Protein AF-A0A969L5T6-F1 (afdb_monomer_lite)

Sequence (81 aa):
MNTQAENKELVFIYNQNKRFDKTCLARVKSLNVRLNEINLAKEPVTATQIKELADKIGIPVHSLINAEMVEELSPSRKPNC

Foldseek 3Di:
DDDPPPQAEDEQEAAPVDPVRVVVVVVVVPDPHRYDYHHCNVDPDDPVRLCVVCVVVVHDSCVVDPPVVCVVVPDPPDPDD

pLDDT: mean 80.32, std 16.85, range [37.12, 93.75]

Secondary structure (DSSP, 8-state):
--------EEEEEE-TTSHHHHHHHHHHHTSSSEEEEEETTTSPPPHHHHHHHHHHHTS-GGGGS-GGGTGGGS---PPP-

Radius of gyration: 17.87 Å; chains: 1; bounding box: 70×34×27 Å

Structure (mmCIF, N/CA/C/O backbone):
data_AF-A0A969L5T6-F1
#
_entry.id   AF-A0A969L5T6-F1
#
loop_
_atom_site.group_PDB
_atom_site.id
_atom_site.type_symbol
_atom_site.label_atom_id
_atom_site.label_alt_id
_atom_site.label_comp_id
_atom_site.label_asym_id
_atom_site.label_entity_id
_atom_site.label_seq_id
_atom_site.pdbx_PDB_ins_code
_atom_site.Cartn_x
_atom_site.Cartn_y
_atom_site.Cartn_z
_atom_site.occupancy
_atom_site.B_iso_or_equiv
_atom_site.auth_seq_id
_atom_site.auth_comp_id
_atom_site.auth_asym_id
_atom_site.auth_atom_id
_atom_site.pdbx_PDB_model_num
ATOM 1 N N . MET A 1 1 ? -34.382 9.998 -9.683 1.00 37.12 1 MET A N 1
ATOM 2 C CA . MET A 1 1 ? -33.735 8.698 -9.401 1.00 37.12 1 MET A CA 1
ATOM 3 C C . MET A 1 1 ? -32.602 8.962 -8.424 1.00 37.12 1 MET A C 1
ATOM 5 O O . MET A 1 1 ? -31.632 9.599 -8.806 1.00 37.12 1 MET A O 1
ATOM 9 N N . ASN A 1 2 ? -32.780 8.595 -7.153 1.00 42.47 2 ASN A N 1
ATOM 10 C CA . ASN A 1 2 ? -31.775 8.784 -6.105 1.00 42.47 2 ASN A CA 1
ATOM 11 C C . ASN A 1 2 ? -30.749 7.655 -6.190 1.00 42.47 2 ASN A C 1
ATOM 13 O O . ASN A 1 2 ? -31.007 6.561 -5.695 1.00 42.47 2 ASN A O 1
ATOM 17 N N . THR A 1 3 ? -29.598 7.906 -6.803 1.00 44.44 3 THR A N 1
ATOM 18 C CA . THR A 1 3 ? -28.465 6.983 -6.708 1.00 44.44 3 THR A CA 1
ATOM 19 C C . THR A 1 3 ? -27.644 7.415 -5.501 1.00 44.44 3 THR A C 1
ATOM 21 O O . THR A 1 3 ? -26.876 8.371 -5.583 1.00 44.44 3 THR A O 1
ATOM 24 N N . GLN A 1 4 ? -27.850 6.762 -4.354 1.00 46.22 4 GLN A N 1
ATOM 25 C CA . GLN A 1 4 ? -26.913 6.868 -3.241 1.00 46.22 4 GLN A CA 1
ATOM 26 C C . GLN A 1 4 ? -25.553 6.383 -3.752 1.00 46.22 4 GLN A C 1
ATOM 28 O O . GLN A 1 4 ? -25.355 5.192 -3.977 1.00 46.22 4 GLN A O 1
ATOM 33 N N . ALA A 1 5 ? -24.635 7.314 -4.009 1.00 51.06 5 ALA A N 1
ATOM 34 C CA . ALA A 1 5 ? -23.233 6.991 -4.181 1.00 51.06 5 ALA A CA 1
ATOM 35 C C . ALA A 1 5 ? -22.760 6.472 -2.822 1.00 51.06 5 ALA A C 1
ATOM 37 O O . ALA A 1 5 ? -22.470 7.255 -1.919 1.00 51.06 5 ALA A O 1
ATOM 38 N N . GLU A 1 6 ? -22.795 5.151 -2.638 1.00 54.34 6 GLU A N 1
ATOM 39 C CA . GLU A 1 6 ? -22.162 4.513 -1.494 1.00 54.34 6 GLU A CA 1
ATOM 40 C C . GLU A 1 6 ? -20.745 5.073 -1.406 1.00 54.34 6 GLU A C 1
ATOM 42 O O . GLU A 1 6 ? -19.989 5.034 -2.377 1.00 54.34 6 GLU A O 1
ATOM 47 N N . ASN A 1 7 ? -20.441 5.663 -0.256 1.00 63.25 7 ASN A N 1
ATOM 48 C CA . ASN A 1 7 ? -19.245 6.430 0.061 1.00 63.25 7 ASN A CA 1
ATOM 49 C C . ASN A 1 7 ? -18.028 5.483 0.151 1.00 63.25 7 ASN A C 1
ATOM 51 O O . ASN A 1 7 ? -17.424 5.316 1.207 1.00 63.25 7 ASN A O 1
ATOM 55 N N . LYS A 1 8 ? -17.746 4.750 -0.933 1.00 73.94 8 LYS A N 1
ATOM 56 C CA . LYS A 1 8 ? -16.719 3.715 -1.009 1.00 73.94 8 LYS A CA 1
ATOM 57 C C . LYS A 1 8 ? -15.374 4.409 -1.085 1.00 73.94 8 LYS A C 1
ATOM 59 O O . LYS A 1 8 ? -15.002 4.978 -2.112 1.00 73.94 8 LYS A O 1
ATOM 64 N N . GLU A 1 9 ? -14.680 4.387 0.039 1.00 85.81 9 GLU A N 1
ATOM 65 C CA . GLU A 1 9 ? -13.291 4.790 0.137 1.00 85.81 9 GLU A CA 1
ATOM 66 C C . GLU A 1 9 ? -12.401 3.599 -0.222 1.00 85.81 9 GLU A C 1
ATOM 68 O O . GLU A 1 9 ? -12.592 2.489 0.276 1.00 85.81 9 GLU A O 1
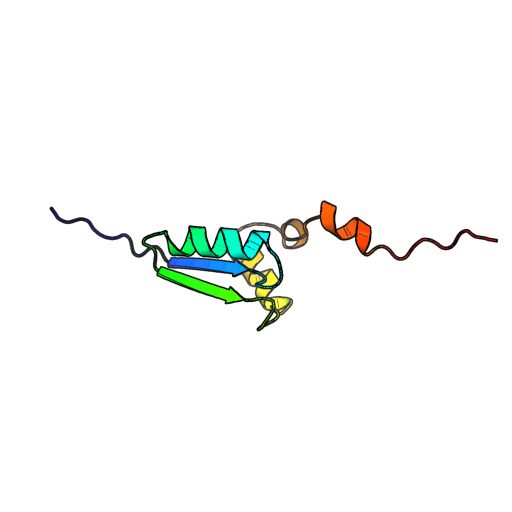ATOM 73 N N . LEU A 1 10 ? -11.448 3.826 -1.122 1.00 88.88 10 LEU A N 1
ATOM 74 C CA . LEU A 1 10 ? -10.478 2.831 -1.554 1.00 88.88 10 LEU A CA 1
ATOM 75 C C . LEU A 1 10 ? -9.081 3.356 -1.258 1.00 88.88 10 LEU A C 1
ATOM 77 O O . LEU A 1 10 ? -8.690 4.408 -1.757 1.00 88.88 10 LEU A O 1
ATOM 81 N N . VAL A 1 11 ? -8.317 2.600 -0.474 1.00 89.25 11 VAL A N 1
ATOM 82 C CA . VAL A 1 11 ? -6.892 2.859 -0.260 1.00 89.25 11 VAL A CA 1
ATOM 83 C C . VAL A 1 11 ? -6.105 2.047 -1.281 1.00 89.25 11 VAL A C 1
ATOM 85 O O . VAL A 1 11 ? -6.192 0.820 -1.300 1.00 89.25 11 VAL A O 1
ATOM 88 N N . PHE A 1 12 ? -5.346 2.722 -2.139 1.00 92.00 12 PHE A N 1
ATOM 89 C CA . PHE A 1 12 ? -4.495 2.089 -3.138 1.00 92.00 12 PHE A CA 1
ATOM 90 C C . PHE A 1 12 ? -3.025 2.295 -2.784 1.00 92.00 12 PHE A C 1
ATOM 92 O O . PHE A 1 12 ? -2.501 3.408 -2.862 1.00 92.00 12 PHE A O 1
ATOM 99 N N . ILE A 1 13 ? -2.369 1.203 -2.396 1.00 91.44 13 ILE A N 1
ATOM 100 C CA . ILE A 1 13 ? -0.945 1.164 -2.064 1.00 91.44 13 ILE A CA 1
ATOM 101 C C . ILE A 1 13 ? -0.186 0.687 -3.299 1.00 91.44 13 ILE A C 1
ATOM 103 O O . ILE A 1 13 ? -0.472 -0.389 -3.821 1.00 91.44 13 ILE A O 1
ATOM 107 N N . TYR A 1 14 ? 0.770 1.481 -3.777 1.00 92.94 14 TYR A N 1
ATOM 108 C CA . TYR A 1 14 ? 1.494 1.189 -5.014 1.00 92.94 14 TYR A CA 1
ATOM 109 C C . TYR A 1 14 ? 2.921 1.732 -5.000 1.00 92.94 14 TYR A C 1
ATOM 111 O O . TYR A 1 14 ? 3.265 2.623 -4.227 1.00 92.94 14 TYR A O 1
ATOM 119 N N . ASN A 1 15 ? 3.766 1.227 -5.894 1.00 92.56 15 ASN A N 1
ATOM 120 C CA . ASN A 1 15 ? 5.096 1.753 -6.156 1.00 92.56 15 ASN A CA 1
ATOM 121 C C . ASN A 1 15 ? 5.147 2.341 -7.571 1.00 92.56 15 ASN A C 1
ATOM 123 O O . ASN A 1 15 ? 5.168 1.613 -8.562 1.00 92.56 15 ASN A O 1
ATOM 127 N N . GLN A 1 16 ? 5.236 3.670 -7.682 1.00 91.88 16 GLN A N 1
ATOM 128 C CA . GLN A 1 16 ? 5.255 4.338 -8.989 1.00 91.88 16 GLN A CA 1
ATOM 129 C C . GLN A 1 16 ? 6.439 3.937 -9.881 1.00 91.88 16 GLN A C 1
ATOM 131 O O . GLN A 1 16 ? 6.410 4.236 -11.064 1.00 91.88 16 GLN A O 1
ATOM 136 N N . ASN A 1 17 ? 7.493 3.305 -9.365 1.00 92.12 17 ASN A N 1
ATOM 137 C CA . ASN A 1 17 ? 8.617 2.859 -10.188 1.00 92.12 17 ASN A CA 1
ATOM 138 C C . ASN A 1 17 ? 8.323 1.519 -10.885 1.00 92.12 17 ASN A C 1
ATOM 140 O O . ASN A 1 17 ? 9.008 1.167 -11.844 1.00 92.12 17 ASN A O 1
ATOM 144 N N . LYS A 1 18 ? 7.276 0.791 -10.468 1.00 90.31 18 LYS A N 1
ATOM 145 C CA . LYS A 1 18 ? 6.830 -0.449 -11.112 1.00 90.31 18 LYS A CA 1
ATOM 146 C C . LYS A 1 18 ? 5.845 -0.144 -12.242 1.00 90.31 18 LYS A C 1
ATOM 148 O O . LYS A 1 18 ? 4.845 0.549 -12.061 1.00 90.31 18 LYS A O 1
ATOM 153 N N . ARG A 1 19 ? 6.114 -0.682 -13.438 1.00 91.06 19 ARG A N 1
ATOM 154 C CA . ARG A 1 19 ? 5.259 -0.484 -14.626 1.00 91.06 19 ARG A CA 1
ATOM 155 C C . ARG A 1 19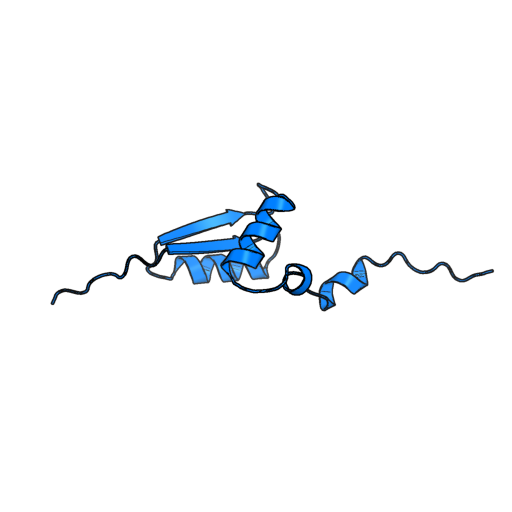 ? 3.834 -0.995 -14.394 1.00 91.06 19 ARG A C 1
ATOM 157 O O . ARG A 1 19 ? 2.889 -0.304 -14.760 1.00 91.06 19 ARG A O 1
ATOM 164 N N . PHE A 1 20 ? 3.703 -2.170 -13.779 1.00 90.62 20 PHE A N 1
ATOM 165 C CA . PHE A 1 20 ? 2.415 -2.787 -13.460 1.00 90.62 20 PHE A CA 1
ATOM 166 C C . PHE A 1 20 ? 1.566 -1.882 -12.554 1.00 90.62 20 PHE A C 1
ATOM 168 O O . PHE A 1 20 ? 0.442 -1.532 -12.904 1.00 90.62 20 PHE A O 1
ATOM 175 N N . ASP A 1 21 ? 2.155 -1.393 -11.466 1.00 92.69 21 ASP A N 1
ATOM 176 C CA . ASP A 1 21 ? 1.517 -0.497 -10.502 1.00 92.69 21 ASP A CA 1
ATOM 177 C C . ASP A 1 21 ? 1.000 0.800 -11.142 1.00 92.69 21 ASP A C 1
ATOM 179 O O . ASP A 1 21 ? -0.102 1.242 -10.822 1.00 92.69 21 ASP A O 1
ATOM 183 N N . LYS A 1 22 ? 1.736 1.393 -12.097 1.00 92.56 22 LYS A N 1
ATOM 184 C CA . LYS A 1 22 ? 1.254 2.568 -12.853 1.00 92.56 22 LYS A CA 1
ATOM 185 C C . LYS A 1 22 ? -0.005 2.256 -13.662 1.00 92.56 22 LYS A C 1
ATOM 187 O O . LYS A 1 22 ? -0.929 3.069 -13.707 1.00 92.56 22 LYS A O 1
ATOM 192 N N . THR A 1 23 ? -0.042 1.096 -14.314 1.00 93.56 23 THR A N 1
ATOM 193 C CA . THR A 1 23 ? -1.212 0.653 -15.082 1.00 93.56 23 THR A CA 1
ATOM 194 C C . THR A 1 23 ? -2.403 0.400 -14.158 1.00 93.56 23 THR A C 1
ATOM 196 O O . THR A 1 23 ? -3.509 0.860 -14.448 1.00 93.56 23 THR A O 1
ATOM 199 N N . CYS A 1 24 ? -2.180 -0.247 -13.013 1.00 93.75 24 CYS A N 1
ATOM 200 C CA . CYS A 1 24 ? -3.211 -0.437 -11.996 1.00 93.75 24 CYS A CA 1
ATOM 201 C C . CYS A 1 24 ? -3.719 0.899 -11.442 1.00 93.75 24 CYS A C 1
ATOM 203 O O . CYS A 1 24 ? -4.929 1.075 -11.341 1.00 93.75 24 CYS A O 1
ATOM 205 N N . LEU A 1 25 ? -2.838 1.870 -11.179 1.00 93.38 25 LEU A N 1
ATOM 206 C CA . LEU A 1 25 ? -3.229 3.207 -10.730 1.00 93.38 25 LEU A CA 1
ATOM 207 C C . LEU A 1 25 ? -4.176 3.886 -11.724 1.00 93.38 25 LEU A C 1
ATOM 209 O O . LEU A 1 25 ? -5.205 4.421 -11.321 1.00 93.38 25 LEU A O 1
ATOM 213 N N . ALA A 1 26 ? -3.859 3.843 -13.022 1.00 92.12 26 ALA A N 1
ATOM 214 C CA . ALA A 1 26 ? -4.727 4.400 -14.059 1.00 92.12 26 ALA A CA 1
ATOM 215 C C . ALA A 1 26 ? -6.111 3.730 -14.063 1.00 92.12 26 ALA A C 1
ATOM 217 O O . ALA A 1 26 ? -7.132 4.408 -14.186 1.00 92.12 26 ALA A O 1
ATOM 218 N N . ARG A 1 27 ? -6.159 2.407 -13.863 1.00 93.31 27 ARG A N 1
ATOM 219 C CA . ARG A 1 27 ? -7.423 1.670 -13.760 1.00 93.31 27 ARG A CA 1
ATOM 220 C C . ARG A 1 27 ? -8.207 2.059 -12.510 1.00 93.31 27 ARG A C 1
ATOM 222 O O . ARG A 1 27 ? -9.402 2.313 -12.610 1.00 93.31 27 ARG A O 1
ATOM 229 N N . VAL A 1 28 ? -7.552 2.155 -11.360 1.00 91.31 28 VAL A N 1
ATOM 230 C CA . VAL A 1 28 ? -8.191 2.544 -10.097 1.00 91.31 28 VAL A CA 1
ATOM 231 C C . VAL A 1 28 ? -8.718 3.979 -10.161 1.00 91.31 28 VAL A C 1
ATOM 233 O O . VAL A 1 28 ? -9.834 4.227 -9.723 1.00 91.31 28 VAL A O 1
ATOM 236 N N . LYS A 1 29 ? -7.993 4.905 -10.800 1.00 90.81 29 LYS A N 1
ATOM 237 C CA . LYS A 1 29 ? -8.454 6.287 -11.038 1.00 90.81 29 LYS A CA 1
ATOM 238 C C . LYS A 1 29 ? -9.686 6.387 -11.932 1.00 90.81 29 LYS A C 1
ATOM 240 O O . LYS A 1 29 ? -10.402 7.377 -11.862 1.00 90.81 29 LYS A O 1
ATOM 245 N N . SER A 1 30 ? -9.932 5.380 -12.769 1.00 91.31 30 SER A N 1
ATOM 246 C CA . SER A 1 30 ? -11.154 5.311 -13.578 1.00 91.31 30 SER A CA 1
ATOM 247 C C . SER A 1 30 ? -12.382 4.838 -12.791 1.00 91.31 30 SER A C 1
ATOM 249 O O . SER A 1 30 ? -13.495 4.898 -13.309 1.00 91.31 30 SER A O 1
ATOM 251 N N . LEU A 1 31 ? -12.203 4.364 -11.553 1.00 88.25 31 LEU A N 1
ATOM 252 C CA . LEU A 1 31 ? -13.307 3.990 -10.677 1.00 88.25 31 LEU A CA 1
ATOM 253 C C . LEU A 1 31 ? -13.925 5.250 -10.062 1.00 88.25 31 LEU A C 1
ATOM 255 O O . LEU A 1 31 ? -13.217 6.123 -9.570 1.00 88.25 31 LEU A O 1
ATOM 259 N N . ASN A 1 32 ? -15.256 5.323 -10.034 1.00 86.19 32 ASN A N 1
ATOM 260 C CA . ASN A 1 32 ? -15.983 6.411 -9.378 1.00 86.19 32 ASN A CA 1
ATOM 261 C C . ASN A 1 32 ? -16.045 6.190 -7.852 1.00 86.19 32 ASN A C 1
ATOM 263 O O . ASN A 1 32 ? -17.114 5.954 -7.291 1.00 86.19 32 ASN A O 1
ATOM 267 N N . VAL A 1 33 ? -14.879 6.179 -7.204 1.00 89.06 33 VAL A N 1
ATOM 268 C CA . VAL A 1 33 ? -14.697 5.948 -5.762 1.00 89.06 33 VAL A CA 1
ATOM 269 C C . VAL A 1 33 ? -13.795 7.023 -5.170 1.00 89.06 33 VAL A C 1
ATOM 271 O O . VAL A 1 33 ? -12.995 7.642 -5.874 1.00 89.06 33 VAL A O 1
ATOM 274 N N . ARG A 1 34 ? -13.882 7.231 -3.855 1.00 88.62 34 ARG A N 1
ATOM 275 C CA . ARG A 1 34 ? -12.951 8.118 -3.159 1.00 88.62 34 ARG A CA 1
ATOM 276 C C . ARG A 1 34 ? -11.616 7.396 -3.002 1.00 88.62 34 ARG A C 1
ATOM 278 O O . ARG A 1 34 ? -11.499 6.477 -2.198 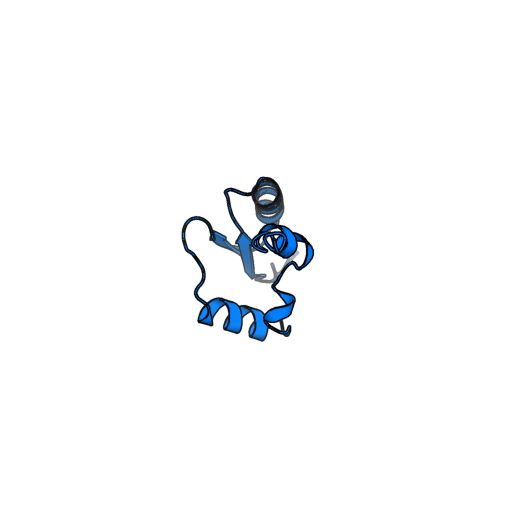1.00 88.62 34 ARG A O 1
ATOM 285 N N . LEU A 1 35 ? -10.629 7.796 -3.794 1.00 91.00 35 LEU A N 1
ATOM 286 C CA . LEU A 1 35 ? -9.310 7.174 -3.818 1.00 91.00 35 LEU A CA 1
ATOM 287 C C . LEU A 1 35 ? -8.354 7.849 -2.824 1.00 91.00 35 LEU A C 1
ATOM 289 O O . LEU A 1 35 ? -8.124 9.053 -2.910 1.00 91.00 35 LEU A O 1
ATOM 293 N N . ASN A 1 36 ? -7.760 7.060 -1.931 1.00 90.62 36 ASN A N 1
ATOM 294 C CA . ASN A 1 36 ? -6.621 7.442 -1.104 1.00 90.62 36 ASN A CA 1
ATOM 295 C C . ASN A 1 36 ? -5.363 6.723 -1.621 1.00 90.62 36 ASN A C 1
ATOM 297 O O . ASN A 1 36 ? -5.324 5.496 -1.689 1.00 90.62 36 ASN A O 1
ATOM 301 N N . GLU A 1 37 ? -4.351 7.480 -2.032 1.00 92.50 37 GLU A N 1
ATOM 302 C CA . GLU A 1 37 ? -3.144 6.967 -2.683 1.00 92.50 37 GLU A CA 1
ATOM 303 C C . GLU A 1 37 ? -1.971 6.898 -1.698 1.00 92.50 37 GLU A C 1
ATOM 305 O O . GLU A 1 37 ? -1.565 7.920 -1.152 1.00 92.50 37 GLU A O 1
ATOM 310 N N . ILE A 1 38 ? -1.360 5.720 -1.544 1.00 90.44 38 ILE A N 1
ATOM 311 C CA . ILE A 1 38 ? -0.120 5.537 -0.776 1.00 90.44 38 ILE A CA 1
ATOM 312 C C . ILE A 1 38 ? 0.979 5.087 -1.737 1.00 90.44 38 ILE A C 1
ATOM 314 O O . ILE A 1 38 ? 0.952 3.976 -2.268 1.00 90.44 38 ILE A O 1
ATOM 318 N N . ASN A 1 39 ? 1.955 5.962 -1.972 1.00 91.88 39 ASN A N 1
ATOM 319 C CA . ASN A 1 39 ? 3.043 5.716 -2.912 1.00 91.88 39 ASN A CA 1
ATOM 320 C C . ASN A 1 39 ? 4.324 5.309 -2.178 1.00 91.88 39 ASN A C 1
ATOM 322 O O . ASN A 1 39 ? 5.070 6.159 -1.692 1.00 91.88 39 ASN A O 1
ATOM 326 N N . LEU A 1 40 ? 4.620 4.012 -2.198 1.00 91.38 40 LEU A N 1
ATOM 327 C CA . LEU A 1 40 ? 5.761 3.395 -1.519 1.00 91.38 40 LEU A CA 1
ATOM 328 C C . LEU A 1 40 ? 7.127 3.894 -2.005 1.00 91.38 40 LEU A C 1
ATOM 330 O O . LEU A 1 40 ? 8.121 3.739 -1.303 1.00 91.38 40 LEU A O 1
ATOM 334 N N . ALA A 1 41 ? 7.202 4.474 -3.207 1.00 89.38 41 ALA A N 1
ATOM 335 C CA . ALA A 1 41 ? 8.445 5.053 -3.715 1.00 89.38 41 ALA A CA 1
ATOM 336 C C . ALA A 1 41 ? 8.755 6.428 -3.105 1.00 89.38 41 ALA A C 1
ATOM 338 O O . ALA A 1 41 ? 9.895 6.878 -3.174 1.00 89.38 41 ALA A O 1
ATOM 339 N N . LYS A 1 42 ? 7.736 7.116 -2.579 1.00 91.25 42 LYS A N 1
ATOM 340 C CA . LYS A 1 42 ? 7.864 8.443 -1.962 1.00 91.25 42 LYS A CA 1
ATOM 341 C C . LYS A 1 42 ? 7.859 8.346 -0.445 1.00 91.25 42 LYS A C 1
ATOM 343 O O . LYS A 1 42 ? 8.650 9.014 0.208 1.00 91.25 42 LYS A O 1
ATOM 348 N N . GLU A 1 43 ? 6.976 7.510 0.085 1.00 88.25 43 GLU A N 1
ATOM 349 C CA . GLU A 1 43 ? 6.782 7.320 1.513 1.00 88.25 43 GLU A CA 1
ATOM 350 C C . GLU A 1 43 ? 6.817 5.818 1.820 1.00 88.25 43 GLU A C 1
ATOM 352 O O . GLU A 1 43 ? 5.845 5.102 1.553 1.00 88.25 43 GLU A O 1
ATOM 357 N N . PRO A 1 44 ? 7.958 5.300 2.307 1.00 85.75 44 PRO A N 1
ATOM 358 C CA . PRO A 1 44 ? 8.046 3.905 2.699 1.00 85.75 44 PRO A CA 1
ATOM 359 C C . PRO A 1 44 ? 7.146 3.652 3.911 1.00 85.75 44 PRO A C 1
ATOM 361 O O . PRO A 1 44 ? 7.154 4.408 4.880 1.00 85.75 44 PRO A O 1
ATOM 364 N N . VAL A 1 45 ? 6.392 2.556 3.869 1.00 86.56 45 VAL A N 1
ATOM 365 C CA . VAL A 1 45 ? 5.562 2.132 5.000 1.00 86.56 45 VAL A CA 1
ATOM 366 C C . VAL A 1 45 ? 6.423 1.523 6.101 1.00 86.56 45 VAL A C 1
ATOM 368 O O . VAL A 1 45 ? 7.336 0.733 5.853 1.00 86.56 45 VAL A O 1
ATOM 371 N N . THR A 1 46 ? 6.117 1.882 7.340 1.00 89.81 46 THR A N 1
ATOM 372 C CA . THR A 1 46 ? 6.764 1.314 8.524 1.00 89.81 46 THR A CA 1
ATOM 373 C C . THR A 1 46 ? 6.268 -0.107 8.798 1.00 89.81 46 THR A C 1
ATOM 375 O O . THR A 1 46 ? 5.167 -0.491 8.398 1.00 89.81 46 THR A O 1
ATOM 378 N N . ALA A 1 47 ? 7.049 -0.889 9.550 1.00 88.88 47 ALA A N 1
ATOM 379 C CA . ALA A 1 47 ? 6.645 -2.231 9.977 1.00 88.88 47 ALA A CA 1
ATOM 380 C C . ALA A 1 47 ? 5.308 -2.227 10.747 1.00 88.88 47 ALA A C 1
ATOM 382 O O . ALA A 1 47 ? 4.484 -3.123 10.564 1.00 88.88 47 ALA A O 1
ATOM 383 N N . THR A 1 48 ? 5.064 -1.193 11.559 1.00 91.81 48 THR A N 1
ATOM 384 C CA . THR A 1 48 ? 3.800 -1.012 12.285 1.00 91.81 48 THR A CA 1
ATOM 385 C C . THR A 1 48 ? 2.628 -0.818 11.328 1.00 91.81 48 THR A C 1
ATOM 387 O O . THR A 1 48 ? 1.625 -1.511 11.454 1.00 91.81 48 THR A O 1
ATOM 390 N N . GLN A 1 49 ? 2.772 0.046 10.321 1.00 88.94 49 GLN A N 1
ATOM 391 C CA . GLN A 1 49 ? 1.720 0.278 9.324 1.00 88.94 49 GLN A CA 1
ATOM 392 C C . GLN A 1 49 ? 1.426 -0.973 8.488 1.00 88.94 49 GLN A C 1
ATOM 394 O O . GLN A 1 49 ? 0.269 -1.250 8.192 1.00 88.94 49 GLN A O 1
ATOM 399 N N . ILE A 1 50 ? 2.448 -1.762 8.138 1.00 90.19 50 ILE A N 1
ATOM 400 C CA . ILE A 1 50 ? 2.258 -3.051 7.451 1.00 90.19 50 ILE A CA 1
ATOM 401 C C . ILE A 1 50 ? 1.426 -4.005 8.315 1.00 90.19 50 ILE A C 1
ATOM 403 O O . ILE A 1 50 ? 0.504 -4.647 7.812 1.00 90.19 50 ILE A O 1
ATOM 407 N N . LYS A 1 51 ? 1.727 -4.080 9.616 1.00 91.56 51 LYS A N 1
ATOM 408 C CA . LYS A 1 51 ? 0.966 -4.906 10.556 1.00 91.56 51 LYS A CA 1
ATOM 409 C C . LYS A 1 51 ? -0.488 -4.445 10.658 1.00 91.56 51 LYS A C 1
ATOM 411 O O . LYS A 1 51 ? -1.390 -5.257 10.497 1.00 91.56 51 LYS A O 1
ATOM 416 N N . GLU A 1 52 ? -0.714 -3.147 10.840 1.00 91.31 52 GLU A N 1
ATOM 417 C CA . GLU A 1 52 ? -2.064 -2.575 10.897 1.00 91.31 52 GLU A CA 1
ATOM 418 C C . GLU A 1 52 ? -2.864 -2.833 9.614 1.00 91.31 52 GLU A C 1
ATOM 420 O O . GLU A 1 52 ? -4.069 -3.071 9.671 1.00 91.31 52 GLU A O 1
ATOM 425 N N . LEU A 1 53 ? -2.210 -2.799 8.449 1.00 89.31 53 LEU A N 1
ATOM 426 C CA . LEU A 1 53 ? -2.842 -3.126 7.173 1.00 89.31 53 LEU A CA 1
ATOM 427 C C . LEU A 1 53 ? -3.255 -4.598 7.106 1.00 89.31 53 LEU A C 1
ATOM 429 O O . LEU A 1 53 ? -4.389 -4.873 6.723 1.00 89.31 53 LEU A O 1
ATOM 433 N N . ALA A 1 54 ? -2.367 -5.516 7.497 1.00 91.06 54 ALA A N 1
ATOM 434 C CA . ALA A 1 54 ? -2.652 -6.951 7.544 1.00 91.06 54 ALA A CA 1
ATOM 435 C C . ALA A 1 54 ? -3.834 -7.264 8.477 1.00 91.06 54 ALA A C 1
ATOM 437 O O . ALA A 1 54 ? -4.764 -7.974 8.090 1.00 91.06 54 ALA A O 1
ATOM 438 N N . ASP A 1 55 ? -3.841 -6.648 9.662 1.00 93.38 55 ASP A N 1
ATOM 439 C CA . ASP A 1 55 ? -4.905 -6.804 10.654 1.00 93.38 55 ASP A CA 1
ATOM 440 C C . ASP A 1 55 ? -6.252 -6.286 10.110 1.00 93.38 55 ASP A C 1
ATOM 442 O O . ASP A 1 55 ? -7.281 -6.940 10.274 1.00 93.38 55 ASP A O 1
ATOM 446 N N . LYS A 1 56 ? -6.259 -5.150 9.392 1.00 89.25 56 LYS A N 1
ATOM 447 C CA . LYS A 1 56 ? -7.480 -4.576 8.790 1.00 89.25 56 LYS A CA 1
ATOM 448 C C . LYS A 1 56 ? -8.078 -5.426 7.673 1.00 89.25 56 LYS A C 1
ATOM 450 O O . LYS A 1 56 ? -9.298 -5.467 7.541 1.00 89.25 56 LYS A O 1
ATOM 455 N N . ILE A 1 57 ? -7.245 -6.063 6.854 1.00 89.62 57 ILE A N 1
ATOM 456 C CA . ILE A 1 57 ? -7.707 -6.946 5.768 1.00 89.62 57 ILE A CA 1
ATOM 457 C C . ILE A 1 57 ? -7.933 -8.389 6.242 1.00 89.62 57 ILE A C 1
ATOM 459 O O . ILE A 1 57 ? -8.395 -9.218 5.462 1.00 89.62 57 ILE A O 1
ATOM 463 N N . GLY A 1 58 ? -7.632 -8.686 7.511 1.00 93.38 58 GLY A N 1
ATOM 464 C CA . GLY A 1 58 ? -7.877 -9.985 8.129 1.00 93.38 58 GLY A CA 1
ATOM 465 C C . GLY A 1 58 ? -6.955 -11.095 7.628 1.00 93.38 58 GLY A C 1
ATOM 466 O O . GLY A 1 58 ? -7.365 -12.255 7.622 1.00 93.38 58 GLY A O 1
ATOM 467 N N . ILE A 1 59 ? -5.731 -10.764 7.198 1.00 93.25 59 ILE A N 1
ATOM 468 C CA . ILE A 1 59 ? -4.745 -11.760 6.758 1.00 93.25 59 ILE A CA 1
ATOM 469 C C . ILE A 1 59 ? -3.484 -11.711 7.626 1.00 93.25 59 ILE A C 1
ATOM 471 O O . ILE A 1 59 ? -3.136 -10.659 8.161 1.00 93.25 59 ILE A O 1
ATOM 475 N N . PRO A 1 60 ? -2.738 -12.818 7.739 1.00 92.44 60 PRO A N 1
ATOM 476 C CA . PRO A 1 60 ? -1.432 -12.798 8.382 1.00 92.44 60 PRO A CA 1
ATOM 477 C C . PRO A 1 60 ? -0.438 -11.881 7.653 1.00 92.44 60 PRO A C 1
ATOM 479 O O . PRO A 1 60 ? -0.361 -11.888 6.428 1.00 92.44 60 PRO A O 1
ATOM 482 N N . VAL A 1 61 ? 0.415 -11.165 8.397 1.00 90.38 61 VAL A N 1
ATOM 483 C CA . VAL A 1 61 ? 1.450 -10.276 7.818 1.00 90.38 61 VAL A CA 1
ATOM 484 C C . VAL A 1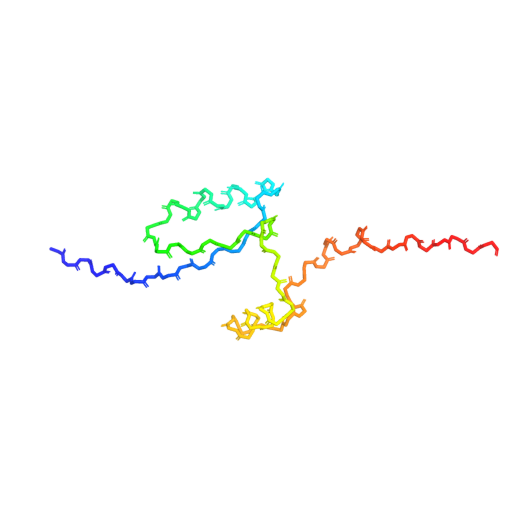 61 ? 2.341 -10.982 6.791 1.00 90.38 61 VAL A C 1
ATOM 486 O O . VAL A 1 61 ? 2.690 -10.390 5.775 1.00 90.38 61 VAL A O 1
ATOM 489 N N . HIS A 1 62 ? 2.698 -12.251 7.008 1.00 89.19 62 HIS A N 1
ATOM 490 C CA . HIS A 1 62 ? 3.537 -12.997 6.063 1.00 89.19 62 HIS A CA 1
ATOM 491 C C . HIS A 1 62 ? 2.840 -13.262 4.719 1.00 89.19 62 HIS A C 1
ATOM 493 O O . HIS A 1 62 ? 3.517 -13.451 3.715 1.00 89.19 62 HIS A O 1
ATOM 499 N N . SER A 1 63 ? 1.506 -13.217 4.672 1.00 89.19 63 SER A N 1
ATOM 500 C CA . SER A 1 63 ? 0.729 -13.323 3.434 1.00 89.19 63 SER A CA 1
ATOM 501 C C . SER A 1 63 ? 0.815 -12.064 2.564 1.00 89.19 63 SER A C 1
ATOM 503 O O . SER A 1 63 ? 0.404 -12.102 1.410 1.00 89.19 63 SER A O 1
ATOM 505 N N . LEU A 1 64 ? 1.368 -10.959 3.081 1.00 87.69 64 LEU A N 1
ATOM 506 C CA . LEU A 1 64 ? 1.696 -9.770 2.284 1.00 87.69 64 LEU A CA 1
ATOM 507 C C . LEU A 1 64 ? 2.989 -9.936 1.471 1.00 87.69 64 LEU A C 1
ATOM 509 O O . LEU A 1 64 ? 3.286 -9.104 0.613 1.00 87.69 64 LEU A O 1
ATOM 513 N N . ILE A 1 65 ? 3.779 -10.977 1.742 1.00 85.56 65 ILE A N 1
ATOM 514 C CA . ILE A 1 65 ? 5.033 -11.236 1.039 1.00 85.56 65 ILE A CA 1
ATOM 515 C C . ILE A 1 65 ? 4.722 -11.984 -0.254 1.00 85.56 65 ILE A C 1
ATOM 517 O O . ILE A 1 65 ? 4.190 -13.093 -0.233 1.00 85.56 65 ILE A O 1
ATOM 521 N N . ASN A 1 66 ? 5.113 -11.406 -1.390 1.00 82.00 66 ASN A N 1
ATOM 522 C CA . ASN A 1 66 ? 5.110 -12.137 -2.649 1.00 82.00 66 ASN A CA 1
ATOM 523 C C . ASN A 1 66 ? 6.324 -13.079 -2.691 1.00 82.00 66 ASN A C 1
ATOM 525 O O . ASN A 1 66 ? 7.421 -12.649 -3.047 1.00 82.00 66 ASN A O 1
ATOM 529 N N . ALA A 1 67 ? 6.124 -14.341 -2.306 1.00 72.50 67 ALA A N 1
ATOM 530 C CA . ALA A 1 67 ? 7.184 -15.346 -2.213 1.00 72.50 67 ALA A CA 1
ATOM 531 C C . ALA A 1 67 ? 7.947 -15.554 -3.535 1.00 72.50 67 ALA A C 1
ATOM 533 O O . ALA A 1 67 ? 9.157 -15.759 -3.501 1.00 72.50 67 ALA A O 1
ATOM 534 N N . GLU A 1 68 ? 7.281 -15.407 -4.685 1.00 71.00 68 GLU A N 1
ATOM 535 C CA . GLU A 1 68 ? 7.903 -15.539 -6.012 1.00 71.00 68 GLU A CA 1
ATOM 536 C C . GLU A 1 68 ? 8.947 -14.444 -6.286 1.00 71.00 68 GLU A C 1
ATOM 538 O O . GLU A 1 68 ? 9.871 -14.647 -7.063 1.00 71.00 68 GLU A O 1
ATOM 543 N N . MET A 1 69 ? 8.839 -13.286 -5.622 1.00 64.62 69 MET A N 1
ATOM 544 C CA . MET A 1 69 ? 9.814 -12.195 -5.748 1.00 64.62 69 MET A CA 1
ATOM 545 C C . MET A 1 69 ? 10.966 -12.276 -4.735 1.00 64.62 69 MET A C 1
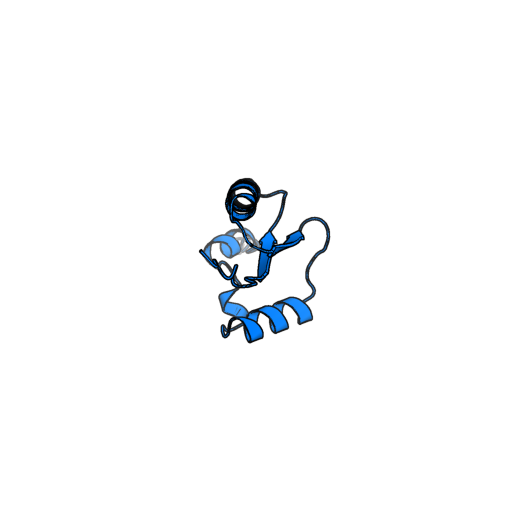ATOM 547 O O . MET A 1 69 ? 11.921 -11.509 -4.839 1.00 64.62 69 MET A O 1
ATOM 551 N N . VAL A 1 70 ? 10.889 -13.153 -3.728 1.00 61.03 70 VAL A N 1
ATOM 552 C CA . VAL A 1 70 ? 11.895 -13.226 -2.649 1.00 61.03 70 VAL A CA 1
ATOM 553 C C . VAL A 1 70 ? 13.119 -14.053 -3.057 1.00 61.03 70 VAL A C 1
ATOM 555 O O . VAL A 1 70 ? 14.201 -13.849 -2.506 1.00 61.03 70 VAL A O 1
ATOM 558 N N . GLU A 1 71 ? 12.993 -14.931 -4.056 1.00 53.44 71 GLU A N 1
ATOM 559 C CA . GLU A 1 71 ? 14.099 -15.776 -4.530 1.00 53.44 71 GLU A CA 1
ATOM 560 C C . GLU A 1 71 ? 15.300 -14.961 -5.051 1.00 53.44 71 GLU A C 1
ATOM 562 O O . GLU A 1 71 ? 16.451 -15.339 -4.820 1.00 53.44 71 GLU A O 1
ATOM 567 N N . GLU A 1 72 ? 15.052 -13.781 -5.630 1.00 50.94 72 GLU A N 1
ATOM 568 C CA . GLU A 1 72 ? 16.086 -12.883 -6.172 1.00 50.94 72 GLU A CA 1
ATOM 569 C C . GLU A 1 72 ? 16.938 -12.175 -5.101 1.00 50.94 72 GLU A C 1
ATOM 571 O O . GLU A 1 72 ? 17.999 -11.634 -5.410 1.00 50.94 72 GLU A O 1
ATOM 576 N N . LEU A 1 73 ? 16.500 -12.168 -3.836 1.00 55.53 73 LEU A N 1
ATOM 577 C CA . LEU A 1 73 ? 17.209 -11.517 -2.725 1.00 55.53 73 LEU A CA 1
ATOM 578 C C . LEU A 1 73 ? 17.998 -12.503 -1.855 1.00 55.53 73 LEU A C 1
ATOM 580 O O . LEU A 1 73 ? 18.643 -12.089 -0.888 1.00 55.53 73 LEU A O 1
ATOM 584 N N . SER A 1 74 ? 17.976 -13.798 -2.184 1.00 49.31 74 SER A N 1
ATOM 585 C CA . SER A 1 74 ? 18.841 -14.766 -1.517 1.00 49.31 74 SER A CA 1
ATOM 586 C C . SER A 1 74 ? 20.298 -14.538 -1.963 1.00 49.31 74 SER A C 1
ATOM 588 O O . SER A 1 74 ? 20.599 -14.631 -3.154 1.00 49.31 74 SER A O 1
ATOM 590 N N . PRO A 1 75 ? 21.237 -14.197 -1.055 1.00 53.28 75 PRO A N 1
ATOM 591 C CA . PRO A 1 75 ? 22.637 -14.098 -1.431 1.00 53.28 75 PRO A CA 1
ATOM 592 C C . PRO A 1 75 ? 23.080 -15.488 -1.875 1.00 53.28 75 PRO A C 1
ATOM 594 O O . PRO A 1 75 ? 22.934 -16.453 -1.119 1.00 53.28 75 PRO A O 1
ATOM 597 N N . SER A 1 76 ? 23.595 -15.582 -3.103 1.00 52.81 76 SER A N 1
ATOM 598 C CA . SER A 1 76 ? 24.184 -16.791 -3.666 1.00 52.81 76 SER A CA 1
ATOM 599 C C . SER A 1 76 ? 24.969 -17.522 -2.583 1.00 52.81 76 SER A C 1
ATOM 601 O O . SER A 1 76 ? 25.956 -16.989 -2.065 1.00 52.81 76 SER A O 1
ATOM 603 N N . ARG A 1 77 ? 24.530 -18.733 -2.213 1.00 53.22 77 ARG A N 1
ATOM 604 C CA . ARG A 1 77 ? 25.362 -19.640 -1.418 1.00 53.22 77 ARG A CA 1
ATOM 605 C C . ARG A 1 77 ? 26.675 -19.758 -2.185 1.00 53.22 77 ARG A C 1
ATOM 607 O O . ARG A 1 77 ? 26.684 -20.306 -3.287 1.00 53.22 77 ARG A O 1
ATOM 614 N N . LYS A 1 78 ? 27.758 -19.173 -1.663 1.00 53.88 78 LYS A N 1
ATOM 615 C CA . LYS A 1 78 ? 29.087 -19.374 -2.243 1.00 53.88 78 LYS A CA 1
ATOM 616 C C . LYS A 1 78 ? 29.312 -20.889 -2.299 1.00 53.88 78 LYS A C 1
ATOM 618 O O . LYS A 1 78 ? 29.008 -21.552 -1.304 1.00 53.88 78 LYS A O 1
ATOM 623 N N . PRO A 1 79 ? 29.781 -21.450 -3.424 1.00 54.12 79 PRO A N 1
ATOM 624 C CA . PRO A 1 79 ? 30.175 -22.847 -3.434 1.00 54.12 79 PRO A CA 1
ATOM 625 C C . PRO A 1 79 ? 31.278 -23.007 -2.384 1.00 54.12 79 PRO A C 1
ATOM 627 O O . PRO A 1 79 ? 32.237 -22.233 -2.375 1.00 54.12 79 PRO A O 1
ATOM 630 N N . ASN A 1 80 ? 31.096 -23.944 -1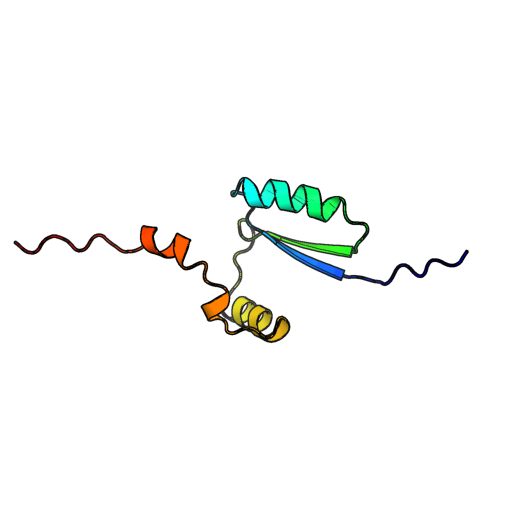.453 1.00 55.56 80 ASN A N 1
ATOM 631 C CA . ASN A 1 80 ? 32.165 -24.333 -0.541 1.00 55.56 80 ASN A CA 1
ATOM 632 C C . ASN A 1 80 ? 33.331 -24.854 -1.393 1.00 55.56 80 ASN A C 1
ATOM 634 O O . ASN A 1 80 ? 33.137 -25.788 -2.173 1.00 55.56 80 ASN A O 1
ATOM 638 N N . CYS A 1 81 ? 34.494 -24.215 -1.258 1.00 48.50 81 CYS A N 1
ATOM 639 C CA . CYS A 1 81 ? 35.780 -24.807 -1.614 1.00 48.50 81 CYS A CA 1
ATOM 640 C C . CYS A 1 81 ? 36.173 -25.842 -0.558 1.00 48.50 81 CYS A C 1
ATOM 642 O O . CYS A 1 81 ? 35.888 -25.582 0.636 1.00 48.50 81 CYS A O 1
#